Protein AF-A0ABD0QTN4-F1 (afdb_monomer_lite)

Organism: Cirrhinus mrigala (NCBI:txid683832)

pLDDT: mean 96.48, std 4.99, range [60.0, 98.75]

InterPro domains:
  IPR045840 Ariadne domain [PF19422] (10-80)

Sequence (90 aa):
MSQRSRAALQRYLFYCNRYMNHMQSLRFEHKLYAQVKQKMEEMQQHNMSWIEVQFLKKAVDVLCQCRSTLMFTYVFAFYLKKNNQSIIFE

Foldseek 3Di:
DDPVVVVLVVLVCVLVVQLVVLVVVLVVLVVVVVVLVVVLVVVVVVVDDNVRSVVSVVVSVVVSVVSVVSSVVSVVLSPDDDDPVNVVSD

Radius of gyration: 19.61 Å; chains: 1; bounding box: 54×24×48 Å

Structure (mmCIF, N/CA/C/O backbone):
data_AF-A0ABD0QTN4-F1
#
_entry.id   AF-A0ABD0QTN4-F1
#
loop_
_atom_site.group_PDB
_atom_site.id
_atom_site.type_symbol
_atom_site.label_atom_id
_atom_site.label_alt_id
_atom_site.label_comp_id
_atom_site.label_asym_id
_atom_site.label_entity_id
_atom_site.label_seq_id
_atom_site.pdbx_PDB_ins_code
_atom_site.Cartn_x
_atom_site.Cartn_y
_atom_site.Cartn_z
_atom_site.occupancy
_atom_site.B_iso_or_equiv
_atom_site.auth_seq_id
_atom_site.auth_comp_id
_atom_site.auth_asym_id
_atom_site.auth_atom_id
_atom_site.pdbx_PDB_model_num
ATOM 1 N N . MET A 1 1 ? 34.175 -12.900 -12.609 1.00 60.00 1 MET A N 1
ATOM 2 C CA . MET A 1 1 ? 32.736 -12.762 -12.947 1.00 60.00 1 MET A CA 1
ATOM 3 C C . MET A 1 1 ? 32.578 -11.737 -14.060 1.00 60.00 1 MET A C 1
ATOM 5 O O . MET A 1 1 ? 33.172 -10.673 -13.949 1.00 60.00 1 MET A O 1
ATOM 9 N N . SER A 1 2 ? 31.818 -12.043 -15.117 1.00 79.25 2 SER A N 1
ATOM 10 C CA . SER A 1 2 ? 31.582 -11.092 -16.217 1.00 79.25 2 SER A CA 1
ATOM 11 C C . SER A 1 2 ? 30.799 -9.858 -15.738 1.00 79.25 2 SER A C 1
ATOM 13 O O . SER A 1 2 ? 29.979 -9.954 -14.819 1.00 79.25 2 SER A O 1
ATOM 15 N N . GLN A 1 3 ? 31.009 -8.701 -16.373 1.00 84.81 3 GLN A N 1
ATOM 16 C CA . GLN A 1 3 ? 30.286 -7.457 -16.066 1.00 84.81 3 GLN A CA 1
ATOM 17 C C . GLN A 1 3 ? 28.758 -7.623 -16.183 1.00 84.81 3 GLN A C 1
ATOM 19 O O . GLN A 1 3 ? 28.012 -7.067 -15.378 1.00 84.81 3 GLN A O 1
ATOM 24 N N . ARG A 1 4 ? 28.292 -8.466 -17.118 1.00 83.50 4 ARG A N 1
ATOM 25 C CA . ARG A 1 4 ? 26.869 -8.806 -17.302 1.00 83.50 4 ARG A CA 1
ATOM 26 C C . ARG A 1 4 ? 26.280 -9.526 -16.088 1.00 83.50 4 ARG A C 1
ATOM 28 O O . ARG A 1 4 ? 25.202 -9.162 -15.630 1.00 83.50 4 ARG A O 1
ATOM 35 N N . SER A 1 5 ? 27.002 -10.500 -15.532 1.00 89.31 5 SER A N 1
ATOM 36 C CA . SER A 1 5 ? 26.567 -11.231 -14.334 1.00 89.31 5 SER A CA 1
ATOM 37 C C . SER A 1 5 ? 26.452 -10.304 -13.117 1.00 89.31 5 SER A C 1
ATOM 39 O O . SER A 1 5 ? 25.501 -10.413 -12.346 1.00 89.31 5 SER A O 1
ATOM 41 N N . ARG A 1 6 ? 27.381 -9.346 -12.971 1.00 93.00 6 ARG A N 1
ATOM 42 C CA . ARG A 1 6 ? 27.341 -8.347 -11.891 1.00 93.00 6 ARG A CA 1
ATOM 43 C C . ARG A 1 6 ? 26.142 -7.402 -12.028 1.00 93.00 6 ARG A C 1
ATOM 45 O O . ARG A 1 6 ? 25.445 -7.176 -11.044 1.00 93.00 6 ARG A O 1
ATOM 52 N N . ALA A 1 7 ? 25.873 -6.904 -13.236 1.00 93.56 7 ALA A N 1
ATOM 53 C CA . ALA A 1 7 ? 24.735 -6.021 -13.498 1.00 93.56 7 ALA A CA 1
ATOM 54 C C . ALA A 1 7 ? 23.382 -6.714 -13.245 1.00 93.56 7 ALA A C 1
ATOM 56 O O . ALA A 1 7 ? 22.491 -6.129 -12.632 1.00 93.56 7 ALA A O 1
ATOM 57 N N . ALA A 1 8 ? 23.240 -7.981 -13.655 1.00 94.06 8 ALA A N 1
ATOM 58 C CA . ALA A 1 8 ? 22.029 -8.765 -13.403 1.00 94.06 8 ALA A CA 1
ATOM 59 C C . ALA A 1 8 ? 21.767 -8.961 -11.899 1.00 94.06 8 ALA A C 1
ATOM 61 O O . ALA A 1 8 ? 20.640 -8.772 -11.439 1.00 94.06 8 ALA A O 1
ATOM 62 N N . LEU A 1 9 ? 22.813 -9.268 -11.123 1.00 96.44 9 LEU A N 1
ATOM 63 C CA . LEU A 1 9 ? 22.709 -9.404 -9.670 1.00 96.44 9 LEU A CA 1
ATOM 64 C C . LEU A 1 9 ? 22.337 -8.078 -8.994 1.00 96.44 9 LEU A C 1
ATOM 66 O O . LEU A 1 9 ? 21.450 -8.055 -8.147 1.00 96.44 9 LEU A O 1
ATOM 70 N N . GLN A 1 10 ? 22.970 -6.967 -9.381 1.00 97.12 10 GLN A N 1
ATOM 71 C CA . GLN A 1 10 ? 22.632 -5.645 -8.839 1.00 97.12 10 GLN A CA 1
ATOM 72 C C . GLN A 1 10 ? 21.171 -5.278 -9.110 1.00 97.12 10 GLN A C 1
ATOM 74 O O . GLN A 1 10 ? 20.480 -4.797 -8.213 1.00 97.12 10 GLN A O 1
ATOM 79 N N . ARG A 1 11 ? 20.676 -5.567 -10.320 1.00 96.38 11 ARG A N 1
ATOM 80 C CA . ARG A 1 11 ? 19.266 -5.373 -10.663 1.00 96.38 11 ARG A CA 1
ATOM 81 C C . ARG A 1 11 ? 18.354 -6.232 -9.788 1.00 96.38 11 ARG A C 1
ATOM 83 O O . ARG A 1 11 ? 17.379 -5.717 -9.256 1.00 96.38 11 ARG A O 1
ATOM 90 N N . TYR A 1 12 ? 18.672 -7.511 -9.593 1.00 97.62 12 TYR A N 1
ATOM 91 C CA . TYR A 1 12 ? 17.901 -8.374 -8.695 1.00 97.62 12 TYR A CA 1
ATOM 92 C C . TYR A 1 12 ? 17.853 -7.821 -7.264 1.00 97.62 12 TYR A C 1
ATOM 94 O O . TYR A 1 12 ? 16.770 -7.687 -6.697 1.00 97.62 12 TYR A O 1
ATOM 102 N N . LEU A 1 13 ? 19.002 -7.431 -6.704 1.00 98.44 13 LEU A N 1
ATOM 103 C CA . LEU A 1 13 ? 19.080 -6.872 -5.353 1.00 98.44 13 LEU A CA 1
ATOM 104 C C . LEU A 1 13 ? 18.254 -5.587 -5.211 1.00 98.44 13 LEU A C 1
ATOM 106 O O . LEU A 1 13 ? 17.604 -5.402 -4.187 1.00 98.44 13 LEU A O 1
ATOM 110 N N . PHE A 1 14 ? 18.221 -4.734 -6.238 1.00 97.81 14 PHE A N 1
ATOM 111 C CA . PHE A 1 14 ? 17.418 -3.510 -6.245 1.00 97.81 14 PHE A CA 1
ATOM 112 C C . PHE A 1 14 ? 15.914 -3.778 -6.070 1.00 97.81 14 PHE A C 1
ATOM 114 O O . PHE A 1 14 ? 15.275 -3.131 -5.235 1.00 97.81 14 PHE A O 1
ATOM 121 N N . TYR A 1 15 ? 15.351 -4.718 -6.841 1.00 98.50 15 TYR A N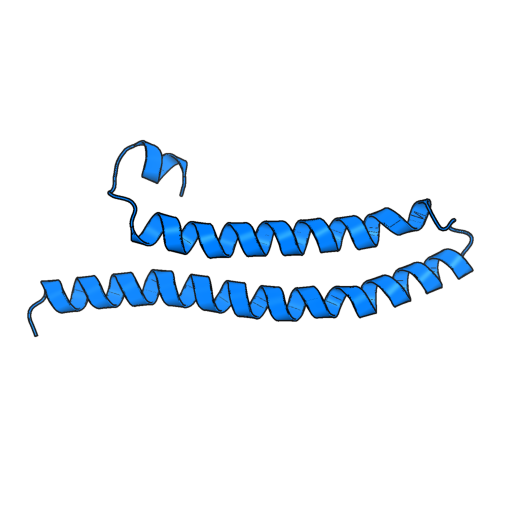 1
ATOM 122 C CA . TYR A 1 15 ? 13.921 -5.052 -6.770 1.00 98.50 15 TYR A CA 1
ATOM 123 C C . TYR A 1 15 ? 13.600 -5.900 -5.535 1.00 98.50 15 TYR A C 1
ATOM 125 O O . TYR A 1 15 ? 12.611 -5.6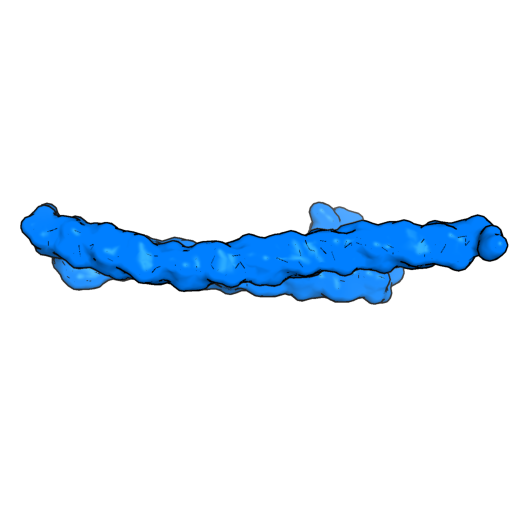38 -4.851 1.00 98.50 15 TYR A O 1
ATOM 133 N N . CYS A 1 16 ? 14.464 -6.863 -5.200 1.00 98.38 16 CYS A N 1
ATOM 134 C CA . CYS A 1 16 ? 14.299 -7.721 -4.028 1.00 98.38 16 CYS A CA 1
ATOM 135 C C . CYS A 1 16 ? 14.318 -6.907 -2.727 1.00 98.38 16 CYS 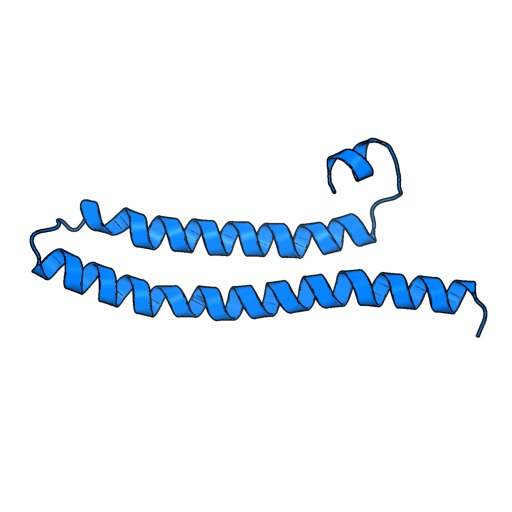A C 1
ATOM 137 O O . CYS A 1 16 ? 13.435 -7.074 -1.891 1.00 98.38 16 CYS A O 1
ATOM 139 N N . ASN A 1 17 ? 15.251 -5.962 -2.574 1.00 98.56 17 ASN A N 1
ATOM 140 C CA . ASN A 1 17 ? 15.310 -5.104 -1.390 1.00 98.56 17 ASN A CA 1
ATOM 141 C C . ASN A 1 17 ? 14.008 -4.304 -1.207 1.00 98.56 17 ASN A C 1
ATOM 143 O O . ASN A 1 17 ? 13.449 -4.289 -0.116 1.00 98.56 17 ASN A O 1
ATOM 147 N N . ARG A 1 18 ? 13.459 -3.719 -2.280 1.00 98.69 18 ARG A N 1
ATOM 148 C CA . ARG A 1 18 ? 12.194 -2.965 -2.209 1.00 98.69 18 ARG A CA 1
ATOM 149 C C . ARG A 1 18 ? 10.995 -3.841 -1.873 1.00 98.69 18 ARG A C 1
ATOM 151 O O . ARG A 1 18 ? 10.203 -3.466 -1.011 1.00 98.69 18 ARG A O 1
ATOM 158 N N . TYR A 1 19 ? 10.895 -5.015 -2.494 1.00 98.69 19 TYR A N 1
ATOM 159 C CA . TYR A 1 19 ? 9.885 -6.011 -2.141 1.00 98.69 19 TYR A CA 1
ATOM 160 C C . TYR A 1 19 ? 9.962 -6.365 -0.649 1.00 98.69 19 TYR A C 1
ATOM 162 O O . TYR A 1 19 ? 8.970 -6.263 0.070 1.00 98.69 19 TYR A O 1
ATOM 170 N N . MET A 1 20 ? 11.156 -6.719 -0.166 1.00 98.69 20 MET A N 1
ATOM 171 C CA . MET A 1 20 ? 11.375 -7.130 1.222 1.00 98.69 20 MET A CA 1
ATOM 172 C C . MET A 1 20 ? 11.079 -6.001 2.210 1.00 98.69 20 MET A C 1
ATOM 174 O O . MET A 1 20 ? 10.448 -6.243 3.240 1.00 98.69 20 MET A O 1
ATOM 178 N N . ASN A 1 21 ? 11.462 -4.766 1.881 1.00 98.62 21 ASN A N 1
ATOM 179 C CA . ASN A 1 21 ? 11.148 -3.599 2.700 1.00 98.62 21 ASN A CA 1
ATOM 180 C C . ASN A 1 21 ? 9.636 -3.387 2.790 1.00 98.62 21 ASN A C 1
ATOM 182 O O . ASN A 1 21 ? 9.118 -3.213 3.889 1.00 98.62 21 ASN A O 1
ATOM 186 N N . HIS A 1 22 ? 8.903 -3.463 1.674 1.00 98.62 22 HIS A N 1
ATOM 187 C CA . HIS A 1 22 ? 7.445 -3.337 1.702 1.00 98.62 22 HIS A CA 1
ATOM 188 C C . HIS A 1 22 ? 6.765 -4.487 2.437 1.00 98.62 22 HIS A C 1
ATOM 190 O O . HIS A 1 22 ? 5.814 -4.243 3.177 1.00 98.62 22 HIS A O 1
ATOM 196 N N . MET A 1 23 ? 7.285 -5.709 2.323 1.00 98.56 23 MET A N 1
ATOM 197 C CA . MET A 1 23 ? 6.809 -6.847 3.106 1.00 98.56 23 MET A CA 1
ATOM 198 C C . MET A 1 23 ? 7.000 -6.611 4.612 1.00 98.56 23 MET A C 1
ATOM 200 O O . MET A 1 23 ? 6.115 -6.925 5.409 1.00 98.56 23 MET A O 1
ATOM 204 N N . GLN A 1 24 ? 8.135 -6.040 5.024 1.00 98.50 24 GLN A N 1
ATOM 205 C CA . GLN A 1 24 ? 8.374 -5.682 6.420 1.00 98.50 24 GLN A CA 1
ATOM 206 C C . GLN A 1 24 ? 7.470 -4.527 6.874 1.00 98.50 24 GLN A C 1
ATOM 208 O O . GLN A 1 24 ? 6.878 -4.616 7.949 1.00 98.50 24 GLN A O 1
ATOM 213 N N . SER A 1 25 ? 7.306 -3.483 6.055 1.00 98.38 25 SER A N 1
ATOM 214 C CA . SER A 1 25 ? 6.377 -2.381 6.331 1.00 98.38 25 SER A CA 1
ATOM 215 C C . SER A 1 25 ? 4.945 -2.881 6.513 1.00 98.38 25 SER A C 1
ATOM 217 O O . SER A 1 25 ? 4.314 -2.513 7.497 1.00 98.38 25 SER A O 1
ATOM 219 N N . LEU A 1 26 ? 4.464 -3.788 5.654 1.00 98.50 26 LEU A N 1
ATOM 220 C CA . LEU A 1 26 ? 3.122 -4.372 5.760 1.00 98.50 26 LEU A CA 1
ATOM 221 C C . LEU A 1 26 ? 2.918 -5.106 7.095 1.00 98.50 26 LEU A C 1
ATOM 223 O O . LEU A 1 26 ? 1.865 -5.004 7.719 1.00 98.50 26 LEU A O 1
ATOM 227 N N . ARG A 1 27 ? 3.947 -5.809 7.593 1.00 98.06 27 ARG A N 1
ATOM 228 C CA . ARG A 1 27 ? 3.892 -6.451 8.920 1.00 98.06 27 ARG A CA 1
ATOM 229 C C . ARG A 1 27 ? 3.749 -5.436 10.053 1.00 98.06 27 ARG A C 1
ATOM 231 O O . ARG A 1 27 ? 3.105 -5.748 11.052 1.00 98.06 27 ARG A O 1
ATOM 238 N N . PHE A 1 28 ? 4.356 -4.255 9.936 1.00 97.69 28 PHE A N 1
ATOM 239 C CA . PHE A 1 28 ? 4.177 -3.181 10.915 1.00 97.69 28 PHE A CA 1
ATOM 240 C C . PHE A 1 28 ? 2.810 -2.508 10.780 1.00 97.69 28 PHE A C 1
ATOM 242 O O . PHE A 1 28 ? 2.167 -2.258 11.793 1.00 97.69 28 PHE A O 1
ATOM 249 N N . GLU A 1 29 ? 2.323 -2.307 9.558 1.00 97.88 29 GLU A N 1
ATOM 250 C CA . GLU A 1 29 ? 0.982 -1.775 9.292 1.00 97.88 29 GLU A CA 1
ATOM 251 C C . GLU A 1 29 ? -0.116 -2.692 9.844 1.00 97.88 29 GLU A C 1
ATOM 253 O O . GLU A 1 29 ? -1.068 -2.207 10.442 1.00 97.88 29 GLU A O 1
ATOM 258 N N . HIS A 1 30 ? 0.046 -4.018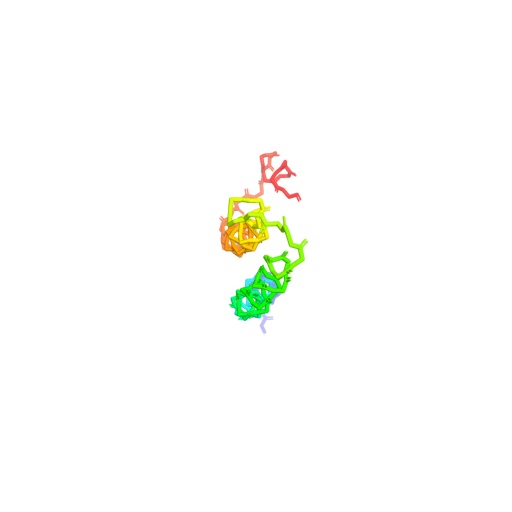 9.797 1.00 97.50 30 HIS A N 1
ATOM 259 C CA . HIS A 1 30 ? -0.893 -4.933 10.458 1.00 97.50 30 HIS A CA 1
ATOM 260 C C . HIS A 1 30 ? -0.965 -4.749 11.984 1.00 97.50 30 HIS A C 1
ATOM 262 O O . HIS A 1 30 ? -2.005 -5.012 12.586 1.00 97.50 30 HIS A O 1
ATOM 268 N N . LYS A 1 31 ? 0.099 -4.266 12.637 1.00 96.56 31 LYS A N 1
ATOM 269 C CA . LYS A 1 31 ? 0.048 -3.946 14.075 1.00 96.56 31 LYS A CA 1
ATOM 270 C C . LYS A 1 31 ? -0.785 -2.692 14.356 1.00 96.56 31 LYS A C 1
ATOM 272 O O . LYS A 1 31 ? -1.303 -2.551 15.463 1.00 96.56 31 LYS A O 1
ATOM 277 N N . LEU A 1 32 ? -0.963 -1.818 13.361 1.00 96.88 32 LEU A N 1
ATOM 278 C CA . LEU A 1 32 ? -1.751 -0.591 13.477 1.00 96.88 32 LEU A CA 1
ATOM 279 C C . LEU A 1 32 ? -3.237 -0.882 13.727 1.00 96.88 32 LEU A C 1
ATOM 281 O O . LEU A 1 32 ? -3.897 -0.076 14.372 1.00 96.88 32 LEU A O 1
ATOM 285 N N . TYR A 1 33 ? -3.759 -2.044 13.310 1.00 98.12 33 TYR A N 1
ATOM 286 C CA . TYR A 1 33 ? -5.146 -2.432 13.597 1.00 98.12 33 TYR A CA 1
ATOM 287 C C . TYR A 1 33 ? -5.470 -2.430 15.092 1.00 98.12 33 TYR A C 1
ATOM 289 O O . TYR A 1 33 ? -6.547 -1.981 15.478 1.00 98.12 33 TYR A O 1
ATOM 297 N N . ALA A 1 34 ? -4.548 -2.898 15.939 1.00 97.81 34 ALA A N 1
ATOM 298 C CA . ALA A 1 34 ? -4.758 -2.909 17.386 1.00 97.81 34 ALA A CA 1
ATOM 299 C C . ALA A 1 34 ? -4.830 -1.481 17.951 1.00 97.81 34 ALA A C 1
ATOM 301 O O . ALA A 1 34 ? -5.729 -1.165 18.725 1.00 97.81 34 ALA A O 1
ATOM 302 N N . GLN A 1 35 ? -3.926 -0.605 17.503 1.00 97.69 35 GLN A N 1
ATOM 303 C CA . GLN A 1 35 ? -3.887 0.802 17.915 1.00 97.69 35 GLN A CA 1
ATOM 304 C C . GLN A 1 35 ? -5.122 1.569 17.430 1.00 97.69 35 GLN A C 1
ATOM 306 O O . GLN A 1 35 ? -5.710 2.345 18.177 1.00 97.69 35 GLN A O 1
ATOM 311 N N . VAL A 1 36 ? -5.555 1.321 16.192 1.00 98.12 36 VAL A N 1
ATOM 312 C CA . VAL A 1 36 ? -6.766 1.927 15.637 1.00 98.12 36 VAL A CA 1
ATOM 313 C C . VAL A 1 36 ? -8.012 1.435 16.352 1.00 98.12 36 VAL A C 1
ATOM 315 O O . VAL A 1 36 ? -8.875 2.253 16.643 1.00 98.12 36 VAL A O 1
ATOM 318 N N . LYS A 1 37 ? -8.098 0.150 16.710 1.00 98.00 37 LYS A N 1
ATOM 319 C CA . LYS A 1 37 ? -9.221 -0.361 17.503 1.00 98.00 37 LYS A CA 1
ATOM 320 C C . LYS A 1 37 ? -9.333 0.370 18.844 1.00 98.00 37 LYS A C 1
ATOM 322 O O . LYS A 1 37 ? -10.409 0.865 19.161 1.00 98.00 37 LYS A O 1
ATOM 327 N N . GLN A 1 38 ? -8.226 0.503 19.575 1.00 98.06 38 GLN A N 1
ATOM 328 C CA . GLN A 1 38 ? -8.203 1.273 20.821 1.00 98.06 38 GLN A CA 1
ATOM 329 C C . GLN A 1 38 ? -8.634 2.727 20.579 1.00 98.06 38 GLN A C 1
ATOM 331 O O . GLN A 1 38 ? -9.452 3.267 21.318 1.00 98.06 38 GLN A O 1
ATOM 336 N N . LYS A 1 39 ? -8.143 3.354 19.501 1.00 98.19 39 LYS A N 1
ATOM 337 C CA . LYS A 1 39 ? -8.503 4.738 19.191 1.00 98.19 39 LYS A CA 1
ATOM 338 C C . LYS A 1 39 ? -9.984 4.908 18.848 1.00 98.19 39 LYS A C 1
ATOM 340 O O . LYS A 1 39 ? -10.590 5.905 19.230 1.00 98.19 39 LYS A O 1
ATOM 345 N N . MET A 1 40 ? -10.564 3.941 18.141 1.00 98.25 40 MET A N 1
ATOM 346 C CA . MET A 1 40 ? -11.996 3.902 17.852 1.00 98.25 40 MET A CA 1
ATOM 347 C C . MET A 1 40 ? -12.801 3.808 19.152 1.00 98.25 40 MET A C 1
ATOM 349 O O . MET A 1 40 ? -13.728 4.588 19.327 1.00 98.25 40 MET A O 1
ATOM 353 N N . GLU A 1 41 ? -12.418 2.926 20.081 1.00 98.00 41 GLU A N 1
ATOM 354 C CA . GLU A 1 41 ? -13.079 2.782 21.388 1.00 98.00 41 GLU A CA 1
ATOM 355 C C . GLU A 1 41 ? -13.023 4.085 22.208 1.00 98.00 41 GLU A C 1
ATOM 357 O O . GLU A 1 41 ? -14.048 4.525 22.726 1.00 98.00 41 GLU A O 1
ATOM 362 N N . GLU A 1 42 ? -11.866 4.756 22.257 1.00 98.06 42 GLU A N 1
ATOM 363 C CA . GLU A 1 42 ? -11.718 6.078 22.889 1.00 98.06 42 GLU A CA 1
ATOM 364 C C . GLU A 1 42 ? -12.650 7.123 22.256 1.00 98.06 42 GLU A C 1
ATOM 366 O O . GLU A 1 42 ? -13.338 7.864 22.952 1.00 98.06 42 GLU A O 1
ATOM 371 N N . MET A 1 43 ? -12.709 7.187 20.923 1.00 97.88 43 MET A N 1
ATOM 372 C CA . MET A 1 43 ? -13.574 8.141 20.219 1.00 97.88 43 MET A CA 1
ATOM 373 C C . MET A 1 43 ? -15.057 7.866 20.476 1.00 97.88 43 MET A C 1
ATOM 375 O O . MET A 1 43 ? -15.842 8.806 20.604 1.00 97.88 43 MET A O 1
ATOM 379 N N . GLN A 1 44 ? -15.437 6.595 20.624 1.00 97.38 44 GLN A N 1
ATOM 380 C CA . GLN A 1 44 ? -16.804 6.230 20.984 1.00 97.38 44 GLN A CA 1
ATOM 381 C C . GLN A 1 44 ? -17.179 6.660 22.406 1.00 97.38 44 GLN A C 1
ATOM 383 O O . GLN A 1 44 ? -18.312 7.079 22.636 1.00 97.38 44 GLN A O 1
ATOM 388 N N . GLN A 1 45 ? -16.231 6.635 23.348 1.00 97.25 45 GLN A N 1
ATOM 389 C CA . GLN A 1 45 ? -16.431 7.200 24.690 1.00 97.25 45 GLN A CA 1
ATOM 390 C C . GLN A 1 45 ? -16.626 8.727 24.658 1.00 97.25 45 GLN A C 1
ATOM 392 O O . GLN A 1 45 ? -17.239 9.287 25.564 1.00 97.25 45 GLN A O 1
ATOM 397 N N . HIS A 1 46 ? -16.164 9.400 23.598 1.00 96.06 46 HIS A N 1
ATOM 398 C CA . HIS A 1 46 ? -16.316 10.839 23.374 1.00 96.06 46 HIS A CA 1
ATOM 399 C C . HIS A 1 46 ? -17.492 11.200 22.439 1.00 96.06 46 HIS A C 1
ATOM 401 O O . HIS A 1 46 ? -17.410 12.173 21.692 1.00 96.06 46 HIS A O 1
ATOM 407 N N . ASN A 1 47 ? -18.602 10.453 22.508 1.00 95.06 47 ASN A N 1
ATOM 408 C CA . ASN A 1 47 ? -19.857 10.685 21.769 1.00 95.06 47 ASN A CA 1
ATOM 409 C C . ASN A 1 47 ? -19.810 10.470 20.244 1.00 95.06 47 ASN A C 1
ATOM 411 O O . ASN A 1 47 ? -20.749 10.874 19.559 1.00 95.06 47 ASN A O 1
ATOM 415 N N . MET A 1 48 ? -18.785 9.809 19.692 1.00 96.38 48 MET A N 1
ATOM 416 C CA . MET A 1 48 ? -18.847 9.348 18.299 1.00 96.38 48 MET A CA 1
ATOM 417 C C . MET A 1 48 ? -19.537 7.985 18.212 1.00 96.38 48 MET A C 1
ATOM 419 O O . MET A 1 48 ? -19.257 7.058 18.970 1.00 96.38 48 MET A O 1
ATOM 423 N N . SER A 1 49 ? -20.447 7.826 17.264 1.00 96.81 49 SER A N 1
ATOM 424 C CA . SER A 1 49 ? -21.122 6.556 17.021 1.00 96.81 49 SER A CA 1
ATOM 425 C C . SER A 1 49 ? -20.172 5.496 16.450 1.00 96.81 49 SER A C 1
ATOM 427 O O . SER A 1 49 ? -19.113 5.785 15.887 1.00 96.81 49 SER A O 1
ATOM 429 N N . TRP A 1 50 ? -20.588 4.229 16.530 1.00 95.12 50 TRP A N 1
ATOM 430 C CA . TRP A 1 50 ? -19.852 3.109 15.930 1.00 95.12 50 TRP A CA 1
ATOM 431 C C . TRP A 1 50 ? -19.603 3.282 14.423 1.00 95.12 50 TRP A C 1
ATOM 433 O O . TRP A 1 50 ? -18.573 2.836 13.916 1.00 95.12 50 TRP A O 1
ATOM 443 N N . ILE A 1 51 ? -20.528 3.940 13.716 1.00 96.88 51 ILE A N 1
ATOM 444 C CA . ILE A 1 51 ? -20.432 4.200 12.274 1.00 96.88 51 ILE A CA 1
ATOM 445 C C . ILE A 1 51 ? -19.388 5.286 12.002 1.00 96.88 51 ILE A C 1
ATOM 447 O O . ILE A 1 51 ? -18.557 5.131 11.107 1.00 96.88 51 ILE A O 1
ATOM 451 N N . GLU A 1 52 ? -19.390 6.355 12.799 1.00 96.50 52 GLU A N 1
ATOM 452 C CA . GLU A 1 52 ? -18.485 7.495 12.632 1.00 96.50 52 GLU A CA 1
ATOM 453 C C . GLU A 1 52 ? -17.019 7.138 12.847 1.00 96.50 52 GLU A C 1
ATOM 455 O O . GLU A 1 52 ? -16.166 7.805 12.281 1.00 96.50 52 GLU A O 1
ATOM 460 N N . VAL A 1 53 ? -16.699 6.084 13.602 1.00 98.12 53 VAL A N 1
ATOM 461 C CA . VAL A 1 53 ? -15.305 5.658 13.823 1.00 98.12 53 VAL A CA 1
ATOM 462 C C . VAL A 1 53 ? -14.778 4.682 12.760 1.00 98.12 53 VAL A C 1
ATOM 464 O O . VAL A 1 53 ? -13.570 4.448 12.686 1.00 98.12 53 VAL A O 1
ATOM 467 N N . GLN A 1 54 ? -15.634 4.133 11.883 1.00 98.06 54 GLN A N 1
ATOM 468 C CA . GLN A 1 54 ? -15.225 3.130 10.881 1.00 98.06 54 GLN A CA 1
ATOM 469 C C . GLN A 1 54 ? -14.199 3.649 9.865 1.00 98.06 54 GLN A C 1
ATOM 471 O O . GLN A 1 54 ? -13.455 2.852 9.284 1.00 98.06 54 GLN A O 1
ATOM 476 N N . PHE A 1 55 ? -14.121 4.968 9.642 1.00 97.62 55 PHE A N 1
ATOM 477 C CA . PHE A 1 55 ? -13.149 5.538 8.704 1.00 97.62 55 PHE A CA 1
ATOM 478 C C . PHE A 1 55 ? -11.703 5.219 9.100 1.00 97.62 55 PHE A C 1
ATOM 480 O O . PHE A 1 55 ? -10.872 5.040 8.212 1.00 97.62 55 PHE A O 1
ATOM 487 N N . LEU A 1 56 ? -11.402 5.095 10.400 1.00 98.12 56 LEU A N 1
ATOM 488 C CA . LEU A 1 56 ? -10.056 4.766 10.867 1.00 98.12 56 LEU A CA 1
ATOM 489 C C . LEU A 1 56 ? -9.651 3.362 10.430 1.00 98.12 56 LEU A C 1
ATOM 491 O O . LEU A 1 56 ? -8.579 3.178 9.853 1.00 98.12 56 LEU A O 1
ATOM 495 N N . LYS A 1 57 ? -10.530 2.375 10.637 1.00 97.75 57 LYS A N 1
ATOM 496 C CA . LYS A 1 57 ? -10.298 1.014 10.147 1.00 97.75 57 LYS A CA 1
ATOM 497 C C . LYS A 1 57 ? -10.155 1.011 8.625 1.00 97.75 57 LYS A C 1
ATOM 499 O O . LYS A 1 57 ? -9.199 0.437 8.115 1.00 97.75 57 LYS A O 1
ATOM 504 N N . LYS A 1 58 ? -11.048 1.701 7.908 1.00 98.44 58 LYS A N 1
ATOM 505 C CA . LYS A 1 58 ? -10.993 1.793 6.441 1.00 98.44 58 LYS A CA 1
ATOM 506 C C . LYS A 1 58 ? -9.677 2.403 5.947 1.00 98.44 58 LYS A C 1
ATOM 508 O O . LYS A 1 58 ? -9.143 1.952 4.939 1.00 98.44 58 LYS A O 1
ATOM 513 N N . ALA A 1 59 ? -9.134 3.395 6.651 1.00 98.50 59 ALA A N 1
ATOM 514 C CA . ALA A 1 59 ? -7.842 3.988 6.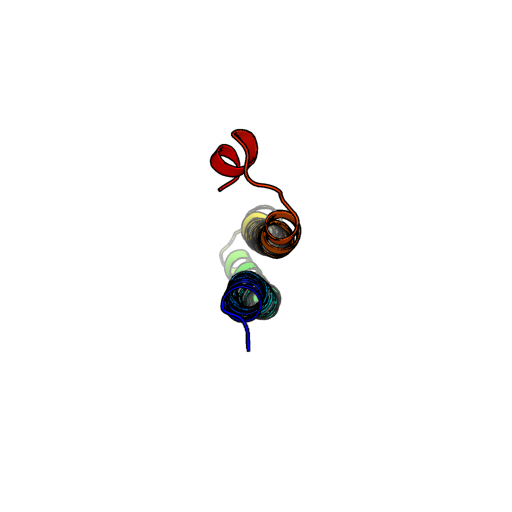319 1.00 98.50 59 ALA A CA 1
ATOM 515 C C . ALA A 1 59 ? -6.696 2.968 6.445 1.00 98.50 59 ALA A C 1
ATOM 517 O O . ALA A 1 59 ? -5.861 2.880 5.546 1.00 98.50 59 ALA A O 1
ATOM 518 N N . VAL A 1 60 ? -6.681 2.157 7.511 1.00 98.31 60 VAL A N 1
ATOM 519 C CA . VAL A 1 60 ? -5.684 1.083 7.683 1.00 98.31 60 VAL A CA 1
ATOM 520 C C . VAL A 1 60 ? -5.876 -0.040 6.662 1.00 98.31 60 VAL A C 1
ATOM 522 O O . VAL A 1 60 ? -4.883 -0.519 6.112 1.00 98.31 60 VAL A O 1
ATOM 525 N N . ASP A 1 61 ? -7.122 -0.417 6.358 1.00 98.50 61 ASP A N 1
ATOM 526 C CA . ASP A 1 61 ? -7.442 -1.413 5.327 1.00 98.50 61 ASP A CA 1
ATOM 527 C C . ASP A 1 61 ? -6.839 -0.986 3.971 1.00 98.50 61 ASP A C 1
ATOM 529 O O . ASP A 1 61 ? -6.109 -1.752 3.335 1.00 98.50 61 ASP A O 1
ATOM 533 N N . VAL A 1 62 ? -7.073 0.269 3.560 1.00 98.69 62 VAL A N 1
ATOM 534 C CA . VAL A 1 62 ? -6.538 0.837 2.309 1.00 98.69 62 VAL A CA 1
ATOM 535 C C . VAL A 1 62 ? -5.013 0.940 2.346 1.00 98.69 62 VAL A C 1
ATOM 537 O O . VAL A 1 62 ? -4.361 0.596 1.362 1.00 98.69 62 VAL A O 1
ATOM 540 N N . LEU A 1 63 ? -4.422 1.363 3.468 1.00 98.62 63 LEU A N 1
ATOM 541 C CA . LEU A 1 63 ? -2.966 1.426 3.625 1.00 98.62 63 LEU A CA 1
ATOM 542 C C . LEU A 1 63 ? -2.317 0.053 3.389 1.00 98.62 63 LEU A C 1
ATOM 544 O O . LEU A 1 63 ? -1.405 -0.059 2.567 1.00 98.62 63 LEU A O 1
ATOM 548 N N . CYS A 1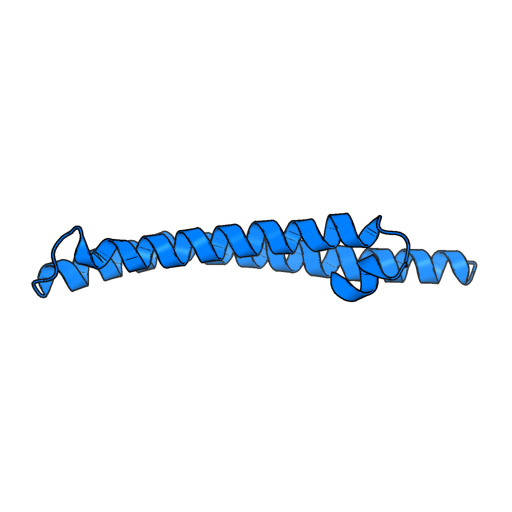 64 ? -2.833 -0.993 4.042 1.00 98.44 64 CYS A N 1
ATOM 549 C CA . CYS A 1 64 ? -2.329 -2.359 3.888 1.00 98.44 64 CYS A CA 1
ATOM 550 C C . CYS A 1 64 ? -2.507 -2.864 2.447 1.00 98.44 64 CYS A C 1
ATOM 552 O O . CYS A 1 64 ? -1.601 -3.480 1.880 1.00 98.44 64 CYS A O 1
ATOM 554 N N . GLN A 1 65 ? -3.660 -2.581 1.828 1.00 98.69 65 GLN A N 1
ATOM 555 C CA . GLN A 1 65 ? -3.934 -2.962 0.443 1.00 98.69 65 GLN A CA 1
ATOM 556 C C . GLN A 1 65 ? -2.945 -2.300 -0.523 1.00 98.69 65 GLN A C 1
ATOM 558 O O . GLN A 1 65 ? -2.325 -2.986 -1.336 1.00 98.69 65 GLN A O 1
ATOM 563 N N . CYS A 1 66 ? -2.744 -0.987 -0.407 1.00 98.75 66 CYS A N 1
ATOM 564 C CA . CYS A 1 66 ? -1.786 -0.246 -1.221 1.00 98.75 66 CYS A CA 1
ATOM 565 C C . CYS A 1 66 ? -0.361 -0.769 -1.029 1.00 98.75 66 CYS A C 1
ATOM 567 O O . CYS A 1 66 ? 0.367 -0.922 -2.010 1.00 98.75 66 CYS A O 1
ATOM 569 N N . ARG A 1 67 ? 0.039 -1.097 0.206 1.00 98.69 67 ARG A N 1
ATOM 570 C CA . ARG A 1 67 ? 1.362 -1.664 0.488 1.00 98.69 67 ARG A CA 1
ATOM 571 C C . ARG A 1 67 ? 1.559 -3.030 -0.164 1.00 98.69 67 ARG A C 1
ATOM 573 O O . ARG A 1 67 ? 2.623 -3.272 -0.730 1.00 98.69 67 ARG A O 1
ATOM 580 N N . SER A 1 68 ? 0.546 -3.894 -0.116 1.00 98.44 68 SER A N 1
ATOM 581 C CA . SER A 1 68 ? 0.561 -5.192 -0.797 1.00 98.44 68 SER A CA 1
ATOM 582 C C . SER A 1 68 ? 0.689 -5.021 -2.313 1.00 98.44 68 SER A C 1
ATOM 584 O O . SER A 1 68 ? 1.582 -5.603 -2.930 1.00 98.44 68 SER A O 1
ATOM 586 N N . THR A 1 69 ? -0.118 -4.139 -2.912 1.00 98.56 69 THR A N 1
ATOM 587 C CA . THR A 1 69 ? -0.026 -3.819 -4.344 1.00 98.56 69 THR A CA 1
ATOM 588 C C . THR A 1 69 ? 1.367 -3.304 -4.706 1.00 98.56 69 THR A C 1
ATOM 590 O O . THR A 1 69 ? 1.993 -3.840 -5.616 1.00 98.56 69 THR A O 1
ATOM 593 N N . LEU A 1 70 ? 1.893 -2.329 -3.956 1.00 98.50 70 LEU A N 1
ATOM 594 C CA . LEU A 1 70 ? 3.222 -1.743 -4.166 1.00 98.50 70 LEU A CA 1
ATOM 595 C C . LEU A 1 70 ? 4.352 -2.772 -4.019 1.00 98.50 70 LEU A C 1
ATOM 597 O O . LEU A 1 70 ? 5.356 -2.706 -4.717 1.00 98.50 70 LEU A O 1
ATOM 601 N N . MET A 1 71 ? 4.208 -3.751 -3.131 1.00 98.50 71 MET A N 1
ATOM 602 C CA . MET A 1 71 ? 5.160 -4.852 -3.021 1.00 98.50 71 MET A CA 1
ATOM 603 C C . MET A 1 71 ? 5.199 -5.673 -4.322 1.00 98.50 71 MET A C 1
ATOM 605 O O . MET A 1 71 ? 6.277 -5.936 -4.861 1.00 98.50 71 MET A O 1
ATOM 609 N N . PHE A 1 72 ? 4.034 -6.035 -4.866 1.00 98.44 72 PHE A N 1
ATOM 610 C CA . PHE A 1 72 ? 3.948 -6.823 -6.097 1.00 98.44 72 PHE A CA 1
ATOM 611 C C . PHE A 1 72 ? 4.261 -6.030 -7.370 1.00 98.44 72 PHE A C 1
ATOM 613 O O . PHE A 1 72 ? 4.711 -6.634 -8.348 1.00 98.44 72 PHE A O 1
ATOM 620 N N . THR A 1 73 ? 4.135 -4.699 -7.368 1.00 98.56 73 THR A N 1
ATOM 621 C CA . THR A 1 73 ? 4.574 -3.881 -8.508 1.00 98.56 73 THR A CA 1
ATOM 622 C C . THR A 1 73 ? 6.081 -4.021 -8.756 1.00 98.56 73 THR A C 1
ATOM 624 O O . THR A 1 73 ? 6.493 -4.080 -9.911 1.00 98.56 73 THR A O 1
ATOM 627 N N . TYR A 1 74 ? 6.911 -4.207 -7.720 1.00 98.44 74 TYR A N 1
ATOM 628 C CA . TYR A 1 74 ? 8.345 -4.487 -7.900 1.00 98.44 74 TYR A CA 1
ATOM 629 C C . TYR A 1 74 ? 8.639 -5.882 -8.457 1.00 98.44 74 TYR A C 1
ATOM 631 O O . TYR A 1 74 ? 9.601 -6.041 -9.210 1.00 98.44 74 TYR A O 1
ATOM 639 N N . VAL A 1 75 ? 7.816 -6.885 -8.132 1.00 98.31 75 VAL A N 1
ATOM 640 C CA . VAL A 1 75 ? 7.922 -8.221 -8.745 1.00 98.31 75 VAL A CA 1
ATOM 641 C C . VAL A 1 75 ? 7.605 -8.127 -10.233 1.00 98.31 75 VAL A C 1
ATOM 643 O O . VAL A 1 75 ? 8.379 -8.603 -11.061 1.00 98.31 75 VAL A O 1
ATOM 646 N N . PHE A 1 76 ? 6.506 -7.454 -10.576 1.00 98.25 76 PHE A N 1
ATOM 647 C CA . PHE A 1 76 ? 6.122 -7.188 -11.959 1.00 98.25 76 PHE A CA 1
ATOM 648 C C . PHE A 1 76 ? 7.222 -6.427 -12.717 1.00 98.25 76 PHE A C 1
ATOM 650 O O . PHE A 1 76 ? 7.685 -6.880 -13.765 1.00 98.25 76 PHE A O 1
ATOM 657 N N . ALA A 1 77 ? 7.717 -5.324 -12.152 1.00 97.75 77 ALA A N 1
ATOM 658 C CA . ALA A 1 77 ? 8.741 -4.478 -12.759 1.00 97.75 77 ALA A CA 1
ATOM 659 C C . ALA A 1 77 ? 10.079 -5.206 -12.981 1.00 97.75 77 ALA A C 1
ATOM 661 O O . ALA A 1 77 ? 10.776 -4.948 -13.964 1.00 97.75 77 ALA A O 1
ATOM 662 N N . PHE A 1 78 ? 10.438 -6.164 -12.118 1.00 97.62 78 PHE A N 1
ATOM 663 C CA . PHE A 1 78 ? 11.633 -6.984 -12.319 1.00 97.62 78 PHE A CA 1
ATOM 664 C C . PHE A 1 78 ? 11.559 -7.821 -13.606 1.00 97.62 78 PHE A C 1
ATOM 666 O O . PHE A 1 78 ? 12.576 -7.982 -14.285 1.00 97.62 78 PHE A O 1
ATOM 673 N N . TYR A 1 79 ? 10.386 -8.318 -13.990 1.00 97.00 79 TYR A N 1
ATOM 674 C CA . TYR A 1 79 ? 10.219 -9.084 -15.232 1.00 97.00 79 TYR A CA 1
ATOM 675 C C . TYR A 1 79 ? 9.828 -8.220 -16.437 1.00 97.00 79 TYR A C 1
ATOM 677 O O . TYR A 1 79 ? 9.886 -8.687 -17.575 1.00 97.00 79 TYR A O 1
ATOM 685 N N . LEU A 1 80 ? 9.476 -6.952 -16.215 1.00 97.06 80 LEU A N 1
ATOM 686 C CA . LEU A 1 80 ? 9.065 -6.040 -17.272 1.00 97.06 80 LEU A CA 1
ATOM 687 C C . LEU A 1 80 ? 10.243 -5.654 -18.182 1.00 97.06 80 LEU A C 1
ATOM 689 O O . LEU A 1 80 ? 11.293 -5.185 -17.732 1.00 97.06 80 LEU A O 1
ATOM 693 N N . LYS A 1 81 ? 10.057 -5.819 -19.496 1.00 96.25 81 LYS A N 1
ATOM 694 C CA . LYS A 1 81 ? 10.986 -5.311 -20.513 1.00 96.25 81 LYS A CA 1
ATOM 695 C C . LYS A 1 81 ? 10.729 -3.820 -20.739 1.00 96.25 81 LYS A C 1
ATOM 697 O O . LYS A 1 81 ? 9.588 -3.421 -20.954 1.00 96.25 81 LYS A O 1
ATOM 702 N N . LYS A 1 82 ? 11.796 -3.017 -20.754 1.00 95.31 82 LYS A N 1
ATOM 703 C CA . LYS A 1 82 ? 11.717 -1.560 -20.927 1.00 95.31 82 LYS A CA 1
ATOM 704 C C . LYS A 1 82 ? 11.026 -1.177 -22.243 1.00 95.31 82 LYS A C 1
ATOM 706 O O . LYS A 1 82 ? 11.435 -1.638 -23.309 1.00 95.31 82 LYS A O 1
ATOM 711 N N . ASN A 1 83 ? 9.997 -0.339 -22.152 1.00 96.31 83 ASN A N 1
ATOM 712 C CA . ASN A 1 83 ? 9.231 0.225 -23.265 1.00 96.31 83 ASN A CA 1
ATOM 713 C C . ASN A 1 83 ? 8.523 1.525 -22.811 1.00 96.31 83 ASN A C 1
ATOM 715 O O . ASN A 1 83 ? 8.715 1.973 -21.684 1.00 96.31 83 ASN A O 1
ATOM 719 N N . ASN A 1 84 ? 7.698 2.144 -23.660 1.00 97.75 84 ASN A N 1
ATOM 720 C CA . ASN A 1 84 ? 7.005 3.392 -23.295 1.00 97.75 84 ASN A CA 1
ATOM 721 C C . ASN A 1 84 ? 6.041 3.212 -22.108 1.00 97.75 84 ASN A C 1
ATOM 723 O O . ASN A 1 84 ? 5.927 4.099 -21.270 1.00 97.75 84 ASN A O 1
ATOM 727 N N . GLN A 1 85 ? 5.388 2.052 -22.002 1.00 97.50 85 GLN A N 1
ATOM 728 C CA . GLN A 1 85 ? 4.449 1.756 -20.916 1.00 97.50 85 GLN A CA 1
ATOM 729 C C . GLN A 1 85 ? 5.167 1.504 -19.587 1.00 97.50 85 GLN A C 1
ATOM 731 O O . GLN A 1 85 ? 4.645 1.868 -18.541 1.00 97.50 85 GLN A O 1
ATOM 736 N N . SER A 1 86 ? 6.384 0.947 -19.609 1.00 95.88 86 SER A N 1
ATOM 737 C CA . SER A 1 86 ? 7.180 0.791 -18.388 1.00 95.88 86 SER A CA 1
ATOM 738 C C . SER A 1 86 ? 7.578 2.137 -17.785 1.00 95.88 86 SER A C 1
ATOM 740 O O . SER A 1 86 ? 7.719 2.218 -16.578 1.00 95.88 86 SER A O 1
ATOM 742 N N . ILE A 1 87 ? 7.750 3.178 -18.609 1.00 96.12 87 ILE A N 1
ATOM 743 C CA . ILE A 1 87 ? 8.059 4.539 -18.140 1.00 96.12 87 ILE A CA 1
ATOM 744 C C . ILE A 1 87 ? 6.820 5.198 -17.522 1.00 96.12 87 ILE A C 1
ATOM 746 O O . ILE A 1 87 ? 6.953 5.927 -16.557 1.00 96.12 87 ILE A O 1
ATOM 750 N N . ILE A 1 88 ? 5.624 4.943 -18.064 1.00 97.12 88 ILE A N 1
ATOM 751 C CA . ILE A 1 88 ? 4.361 5.460 -17.500 1.00 97.12 88 ILE A CA 1
ATOM 752 C C . ILE A 1 88 ? 4.034 4.785 -16.161 1.00 97.12 88 ILE A C 1
ATOM 754 O O . ILE A 1 88 ? 3.402 5.386 -15.298 1.00 97.12 88 ILE A O 1
ATOM 758 N N . PHE A 1 89 ? 4.415 3.516 -16.017 1.00 96.00 89 PHE A N 1
ATOM 759 C CA . PHE A 1 89 ? 4.197 2.741 -14.801 1.00 96.00 89 PHE A CA 1
ATOM 760 C C . PHE A 1 89 ? 5.124 3.145 -13.637 1.00 96.00 89 PHE A C 1
ATOM 762 O O . PHE A 1 89 ? 4.723 2.971 -12.486 1.00 96.00 89 PHE A O 1
ATOM 769 N N . GLU A 1 90 ? 6.344 3.617 -13.925 1.00 90.44 90 GLU A N 1
ATOM 770 C CA . GLU A 1 90 ? 7.342 4.056 -12.928 1.00 90.44 90 GLU A CA 1
ATOM 771 C C . GLU A 1 90 ? 7.066 5.472 -12.401 1.00 90.44 90 GLU A C 1
ATOM 773 O O . GLU A 1 90 ? 7.224 5.656 -11.171 1.00 90.44 90 GLU A O 1
#

Secondary structure (DSSP, 8-state):
--HHHHHHHHHHHHHHHHHHHHHHHHHHHHHHHHHHHHHHHHHHHTT--TTTTHHHHHHHHHHHHHHHHHHHHHHHHHHPPPSHHHHHH-